Protein AF-A0A2M8NHJ0-F1 (afdb_monomer)

Secondary structure (DSSP, 8-state):
-HHHHHHHHHHHHHHHHHHTSPPPPPPPPPTTT--SS---STTS--TTTSPPP-PPPPPHHHHHHHHHHHH-GGGSTTSS--HHHHSBGGGTSB-S-SSPBPTTSPBPSSPPPP-TTGGG-SSBSTT--BSSHHHHHHHHHH-TTTT---HHHHHHHHHTSGGG--

Sequence (166 aa):
MKRLRLIFGALIGALILLAYLPVPEDALIPPSEQGGGARQTAWSMNGLQAPFPDVPPVDPAQAALGRLLFYDPILSVNRDRSCATCHHPDLGFADGLPLAQSAHGSELRRSTQSLWNVAFVPRLFWDGRADSLQDQMLVPLTASDEMGADVDALLAQLRAIPEYQG

Nearest PDB structures (foldseek):
  4aam-assembly1_A  TM=9.469E-01  e=2.150E-07  Geobacter sulfurreducens PCA
  2c1v-assembly1_B  TM=9.596E-01  e=6.046E-07  Paracoccus pantotrophus
  2vhd-assembly1_B  TM=8.552E-01  e=8.910E-07  Pseudomonas aeruginosa
  6qkn-assembly1_A  TM=9.233E-01  e=5.805E-06  Neisseria gonorrhoeae
  1iqc-assembly2_B  TM=9.291E-01  e=1.982E-05  Nitrosomo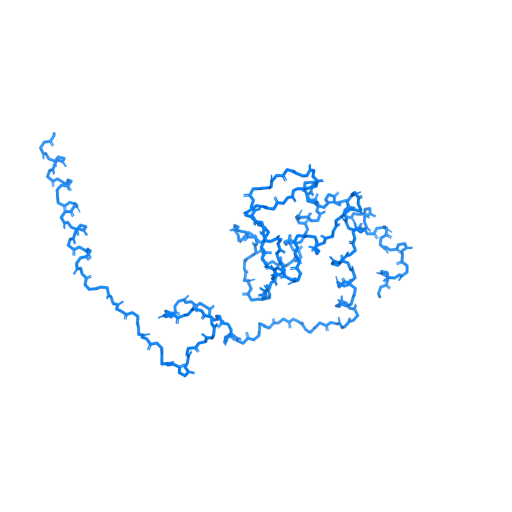nas europaea

Solvent-accessible surface area (backbone atoms only — not comparable to full-atom values): 10039 Å² total; per-residue (Å²): 111,71,68,60,53,52,51,53,50,50,51,51,51,50,52,54,53,58,72,69,50,84,72,83,76,64,74,75,67,56,77,93,73,52,49,100,45,99,69,66,51,96,83,64,83,50,54,89,70,47,75,81,64,97,64,79,89,79,54,67,67,59,52,51,52,51,54,52,55,36,63,36,23,80,62,16,68,83,54,79,43,29,58,37,67,46,33,22,71,95,49,51,18,9,60,83,50,89,41,28,69,29,62,82,76,45,77,46,98,47,48,53,68,55,55,66,70,46,84,76,54,78,49,37,70,99,83,45,82,27,80,42,70,68,64,48,49,53,51,53,39,43,32,68,55,52,26,32,31,56,66,68,62,47,52,56,54,43,68,72,36,78,92,64,62,124

pL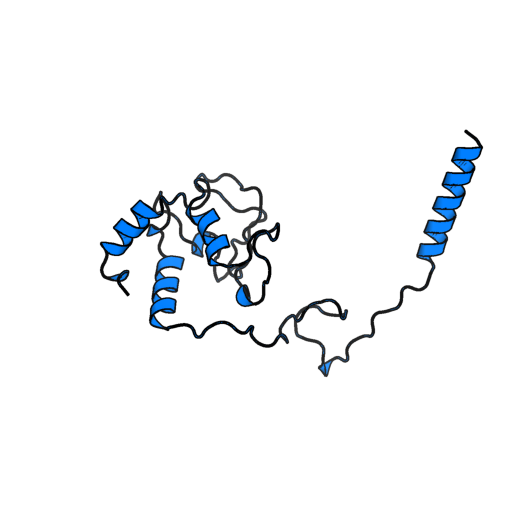DDT: mean 86.62, std 14.1, range [44.84, 98.0]

Radius of gyration: 24.02 Å; Cα contacts (8 Å, |Δi|>4): 170; chains: 1; bounding box: 43×39×80 Å

Foldseek 3Di:
DVVVVVVVVVVVVVVVVVVPPDDPQADADPPVPDDPDDDRHPPPPDPPNDDQPPDPDDDPVNVVLVVVQQAFLLLAPVRPDGQCCQLPVVCQGGNPDQFDAWPVRDGDPGGGDHPHPVSPPQFDDPVSPDRDPVVVVVPLSCDNRHRNDDPVVSVVVLVVDPSSPD

Structure (mmCIF, N/CA/C/O backbone):
data_AF-A0A2M8NHJ0-F1
#
_entry.id   AF-A0A2M8NHJ0-F1
#
loop_
_atom_site.group_PDB
_atom_site.id
_atom_site.type_symbol
_atom_site.label_atom_id
_atom_site.label_alt_id
_atom_site.label_comp_id
_atom_site.label_asym_id
_atom_site.label_entity_id
_atom_site.label_seq_id
_atom_site.pdbx_PDB_ins_code
_atom_site.Cartn_x
_atom_site.Cartn_y
_atom_site.Cartn_z
_atom_site.occupancy
_atom_site.B_iso_or_equiv
_atom_site.auth_seq_id
_atom_site.auth_comp_id
_atom_site.auth_asym_id
_atom_site.auth_atom_id
_atom_site.pdbx_PDB_model_num
ATOM 1 N N . MET A 1 1 ? -4.070 21.822 -53.479 1.00 62.66 1 MET A N 1
ATOM 2 C CA . MET A 1 1 ? -4.376 20.367 -53.469 1.00 62.66 1 MET A CA 1
ATOM 3 C C . MET A 1 1 ? -3.249 19.475 -54.014 1.00 62.66 1 MET A C 1
ATOM 5 O O . MET A 1 1 ? -2.877 18.542 -53.320 1.00 62.66 1 MET A O 1
ATOM 9 N N . LYS A 1 2 ? -2.653 19.734 -55.196 1.00 69.38 2 LYS A N 1
ATOM 10 C CA . LYS A 1 2 ? -1.556 18.893 -55.752 1.00 69.38 2 LYS A CA 1
ATOM 11 C C . LYS A 1 2 ? -0.275 18.866 -54.896 1.00 69.38 2 LYS A C 1
ATOM 13 O O . LYS A 1 2 ? 0.282 17.799 -54.678 1.00 69.38 2 LYS A O 1
ATOM 18 N N . ARG A 1 3 ? 0.146 20.016 -54.351 1.00 70.38 3 ARG A N 1
ATOM 19 C CA . ARG A 1 3 ? 1.322 20.115 -53.460 1.00 70.38 3 ARG A CA 1
ATOM 20 C C . ARG A 1 3 ? 1.146 19.334 -52.150 1.00 70.38 3 ARG A C 1
ATOM 22 O O . ARG A 1 3 ? 2.074 18.672 -51.716 1.00 70.38 3 ARG A O 1
ATOM 29 N N . LEU A 1 4 ? -0.062 19.338 -51.583 1.00 74.25 4 LEU A N 1
ATOM 30 C CA . LEU A 1 4 ? -0.377 18.593 -50.360 1.00 74.25 4 LEU A CA 1
ATOM 31 C C . LEU A 1 4 ? -0.324 17.073 -50.586 1.00 74.25 4 LEU A C 1
ATOM 33 O O . LEU A 1 4 ? 0.218 16.355 -49.758 1.00 74.25 4 LEU A O 1
ATOM 37 N N . ARG A 1 5 ? -0.806 16.594 -51.744 1.00 75.56 5 ARG A N 1
ATOM 38 C CA . ARG A 1 5 ? -0.718 15.177 -52.141 1.00 75.56 5 ARG A CA 1
ATOM 39 C C . ARG A 1 5 ? 0.724 14.704 -52.347 1.00 75.56 5 ARG A C 1
ATOM 41 O O . ARG A 1 5 ? 1.047 13.589 -51.959 1.00 75.56 5 ARG A O 1
ATOM 48 N N . LEU A 1 6 ? 1.582 15.551 -52.919 1.00 80.62 6 LEU A N 1
ATOM 49 C CA . LEU A 1 6 ? 3.007 15.247 -53.095 1.00 80.62 6 LEU A CA 1
ATOM 50 C C . LEU A 1 6 ? 3.745 15.157 -51.754 1.00 80.62 6 LEU A C 1
ATOM 52 O O . LEU A 1 6 ? 4.511 14.223 -51.551 1.00 80.62 6 LEU A O 1
ATOM 56 N N . ILE A 1 7 ? 3.470 16.076 -50.824 1.00 84.50 7 ILE A N 1
ATOM 57 C CA .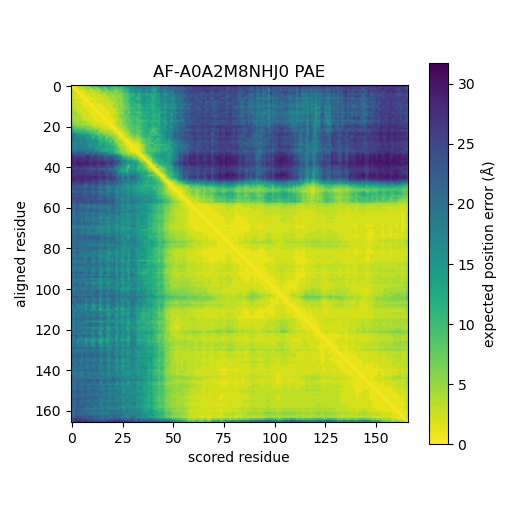 ILE A 1 7 ? 4.067 16.052 -49.480 1.00 84.50 7 ILE A CA 1
ATOM 58 C C . ILE A 1 7 ? 3.618 14.803 -48.711 1.00 84.50 7 ILE A C 1
ATOM 60 O O . ILE A 1 7 ? 4.450 14.106 -48.143 1.00 84.50 7 ILE A O 1
ATOM 64 N N . PHE A 1 8 ? 2.323 14.471 -48.747 1.00 82.81 8 PHE A N 1
ATOM 65 C CA . PHE A 1 8 ? 1.805 13.270 -48.085 1.00 82.81 8 PHE A CA 1
ATOM 66 C C . PHE A 1 8 ? 2.393 11.980 -48.675 1.00 82.81 8 PHE A C 1
ATOM 68 O O . PHE A 1 8 ? 2.773 11.083 -47.931 1.00 82.81 8 PHE A O 1
ATOM 75 N N . GLY A 1 9 ? 2.526 11.905 -50.004 1.00 86.50 9 GLY A N 1
ATOM 76 C CA . GLY A 1 9 ? 3.159 10.769 -50.675 1.00 86.50 9 GLY A CA 1
ATOM 77 C C . GLY A 1 9 ? 4.638 10.611 -50.312 1.00 86.50 9 GLY A C 1
ATOM 78 O O . GLY A 1 9 ? 5.085 9.497 -50.059 1.00 86.50 9 GLY A O 1
ATOM 79 N N . ALA A 1 10 ? 5.382 11.717 -50.219 1.00 88.06 10 ALA A N 1
ATOM 80 C CA . ALA A 1 10 ? 6.781 11.699 -49.795 1.00 88.06 10 ALA A CA 1
ATOM 81 C C . ALA A 1 10 ? 6.942 11.285 -48.322 1.00 88.06 10 ALA A C 1
ATOM 83 O O . ALA A 1 10 ? 7.833 10.501 -48.010 1.00 88.06 10 ALA A O 1
ATOM 84 N N . LEU A 1 11 ? 6.061 11.752 -47.429 1.00 91.69 11 LEU A N 1
ATOM 85 C CA . LEU A 1 11 ? 6.071 11.369 -46.012 1.00 91.69 11 LEU A CA 1
ATOM 86 C C . LEU A 1 11 ? 5.743 9.887 -45.814 1.00 91.69 11 LEU A C 1
ATOM 88 O O . LEU A 1 11 ? 6.442 9.211 -45.066 1.00 91.69 11 LEU A O 1
ATOM 92 N N . ILE A 1 12 ? 4.729 9.367 -46.514 1.00 91.06 12 ILE A N 1
ATOM 93 C CA . ILE A 1 12 ? 4.392 7.936 -46.480 1.00 91.06 12 ILE A CA 1
ATOM 94 C C . ILE A 1 12 ? 5.548 7.108 -47.049 1.00 91.06 12 ILE A C 1
ATOM 96 O O . ILE A 1 12 ? 5.939 6.116 -46.442 1.00 91.06 12 ILE A O 1
ATOM 100 N N . GLY A 1 13 ? 6.137 7.533 -48.171 1.00 92.44 13 GLY A N 1
ATOM 101 C CA . GLY A 1 13 ? 7.300 6.868 -48.758 1.00 92.44 13 GLY A CA 1
ATOM 102 C C . GLY A 1 13 ? 8.501 6.828 -47.809 1.00 92.44 13 GLY A C 1
ATOM 103 O O . GLY A 1 13 ? 9.127 5.783 -47.671 1.00 92.44 13 GLY A O 1
ATOM 104 N N . ALA A 1 14 ? 8.783 7.927 -47.104 1.00 91.88 14 ALA A N 1
ATOM 105 C CA . ALA A 1 14 ? 9.851 7.992 -46.109 1.00 91.88 14 ALA A CA 1
ATOM 106 C C . ALA A 1 14 ? 9.571 7.103 -44.885 1.00 91.88 14 ALA A C 1
ATOM 108 O O . ALA A 1 14 ? 10.475 6.416 -44.423 1.00 91.88 14 ALA A O 1
ATOM 109 N N . LEU A 1 15 ? 8.328 7.065 -44.391 1.00 90.31 15 LEU A N 1
ATOM 110 C CA . LEU A 1 15 ? 7.905 6.177 -43.298 1.00 90.31 15 LEU A CA 1
ATOM 111 C C . LEU A 1 15 ? 8.030 4.698 -43.672 1.00 90.31 15 LEU A C 1
ATOM 113 O O . LEU A 1 15 ? 8.522 3.907 -42.873 1.00 90.31 15 LEU A O 1
ATOM 117 N N . ILE A 1 16 ? 7.632 4.333 -44.893 1.00 90.75 16 ILE A N 1
ATOM 118 C CA . ILE A 1 16 ? 7.803 2.971 -45.406 1.00 90.75 16 ILE A CA 1
ATOM 119 C C . ILE A 1 16 ? 9.295 2.642 -45.508 1.00 90.75 16 ILE A C 1
ATOM 121 O O . ILE A 1 16 ? 9.709 1.594 -45.032 1.00 90.75 16 ILE A O 1
ATOM 125 N N . LEU A 1 17 ? 10.118 3.540 -46.058 1.00 89.38 17 LEU A N 1
ATOM 126 C CA . LEU A 1 17 ? 11.564 3.325 -46.167 1.00 89.38 17 LEU A CA 1
ATOM 127 C C . LEU A 1 17 ? 12.232 3.163 -44.789 1.00 89.38 17 LEU A C 1
ATOM 129 O O . LEU A 1 17 ? 13.070 2.284 -44.622 1.00 89.38 17 LEU A O 1
ATOM 133 N N . LEU A 1 18 ? 11.824 3.967 -43.799 1.00 87.19 18 LEU A N 1
ATOM 134 C CA . LEU A 1 18 ? 12.268 3.861 -42.405 1.00 87.19 18 LEU A CA 1
ATOM 135 C C . LEU A 1 18 ? 11.874 2.518 -41.774 1.00 87.19 18 LEU A C 1
ATOM 137 O O . LEU A 1 18 ? 12.666 1.958 -41.025 1.00 87.19 18 LEU A O 1
ATOM 141 N N . ALA A 1 19 ? 10.698 1.977 -42.102 1.00 85.88 19 ALA A N 1
ATOM 142 C CA . ALA A 1 19 ? 10.250 0.670 -41.614 1.00 85.88 19 ALA A CA 1
ATOM 143 C C . ALA A 1 19 ? 11.040 -0.516 -42.204 1.00 85.88 19 ALA A C 1
ATOM 145 O O . ALA A 1 19 ? 11.016 -1.601 -41.631 1.00 85.88 19 ALA A O 1
ATOM 146 N N . TYR A 1 20 ? 11.738 -0.315 -43.329 1.00 89.06 20 TYR A N 1
ATOM 147 C CA . TYR A 1 20 ? 12.649 -1.300 -43.925 1.00 89.06 20 TYR A CA 1
ATOM 148 C C . TYR A 1 20 ? 14.116 -1.093 -43.527 1.00 89.06 20 TYR A C 1
ATOM 150 O O . TYR A 1 20 ? 14.971 -1.874 -43.952 1.00 89.06 20 TYR A O 1
ATOM 158 N N . LEU A 1 21 ? 14.440 -0.062 -42.734 1.00 87.94 21 LEU A N 1
ATOM 159 C CA . LEU A 1 21 ? 15.774 0.025 -42.151 1.00 87.94 21 LEU A CA 1
ATOM 160 C C . LEU A 1 21 ? 15.956 -1.128 -41.157 1.00 87.94 21 LEU A C 1
ATOM 162 O O . LEU A 1 21 ? 15.045 -1.397 -40.371 1.00 87.94 21 LEU A O 1
ATOM 166 N N . PRO A 1 22 ? 17.117 -1.803 -41.163 1.00 82.94 22 PRO A N 1
ATOM 167 C CA . PRO A 1 22 ? 17.410 -2.812 -40.162 1.00 82.94 22 PRO A CA 1
ATOM 168 C C . PRO A 1 22 ? 17.378 -2.150 -38.784 1.00 82.94 22 PRO A C 1
ATOM 170 O O . PRO A 1 22 ? 18.151 -1.230 -38.504 1.00 82.94 22 PRO A O 1
ATOM 173 N N . VAL A 1 23 ? 16.458 -2.599 -37.934 1.00 78.06 23 VAL A N 1
ATOM 174 C CA . VAL A 1 23 ? 16.486 -2.254 -36.515 1.00 78.06 23 VAL A CA 1
ATOM 175 C C . VAL A 1 23 ? 17.702 -2.972 -35.932 1.00 78.06 23 VAL A C 1
ATOM 177 O O . VAL A 1 23 ? 17.854 -4.166 -36.195 1.00 78.06 23 VAL A O 1
ATOM 180 N N . PRO A 1 24 ? 18.596 -2.283 -35.202 1.00 78.50 24 PRO A N 1
ATOM 181 C CA . PRO A 1 24 ? 19.665 -2.970 -34.496 1.00 78.50 24 PRO A CA 1
ATOM 182 C C . PRO A 1 24 ? 19.029 -4.007 -33.570 1.00 78.50 24 PRO A C 1
ATOM 184 O O . PRO A 1 24 ? 18.240 -3.656 -32.696 1.00 78.50 24 PRO A O 1
ATOM 187 N N . GLU A 1 25 ? 19.317 -5.283 -33.815 1.00 70.62 25 GLU A N 1
ATOM 188 C CA . GLU A 1 25 ? 18.903 -6.343 -32.906 1.00 70.62 25 GLU A CA 1
ATOM 189 C C . GLU A 1 25 ? 19.654 -6.145 -31.591 1.00 70.62 25 GLU A C 1
ATOM 191 O O . GLU A 1 25 ? 20.884 -6.022 -31.576 1.00 70.62 25 GLU A O 1
ATOM 196 N N . ASP A 1 26 ? 18.913 -6.085 -30.487 1.00 65.88 26 ASP A N 1
ATOM 197 C CA . ASP A 1 26 ? 19.526 -6.103 -29.168 1.00 65.88 26 ASP A CA 1
ATOM 198 C C . ASP A 1 26 ? 20.317 -7.407 -29.016 1.00 65.88 26 ASP A C 1
ATOM 200 O O . ASP A 1 26 ? 19.846 -8.493 -29.367 1.00 65.88 26 ASP A O 1
ATOM 204 N N . ALA A 1 27 ? 21.544 -7.303 -28.502 1.00 70.19 27 ALA A N 1
ATOM 205 C CA . ALA A 1 27 ? 22.381 -8.471 -28.282 1.00 70.19 27 ALA A CA 1
ATOM 206 C C . ALA A 1 27 ? 21.674 -9.438 -27.322 1.00 70.19 27 ALA A C 1
ATOM 208 O O . ALA A 1 27 ? 21.379 -9.088 -26.176 1.00 70.19 27 ALA A O 1
ATOM 209 N N . LEU A 1 28 ? 21.421 -10.664 -27.786 1.00 64.38 28 LEU A N 1
ATOM 210 C CA . LEU A 1 28 ? 20.871 -11.714 -26.939 1.00 64.38 28 LEU A CA 1
ATOM 211 C C . LEU A 1 28 ? 21.854 -12.006 -25.802 1.00 64.38 28 LEU A C 1
ATOM 213 O O . LEU A 1 28 ? 22.989 -12.426 -26.031 1.00 64.38 28 LEU A O 1
ATOM 217 N N . ILE A 1 29 ? 21.398 -11.798 -24.571 1.00 64.31 29 ILE A N 1
ATOM 218 C CA . ILE A 1 29 ? 22.153 -12.134 -23.364 1.00 64.31 29 ILE A CA 1
ATOM 219 C C . ILE A 1 29 ? 22.281 -13.670 -23.288 1.00 64.31 29 ILE A C 1
ATOM 221 O O . ILE A 1 29 ? 21.279 -14.368 -23.498 1.00 64.31 29 ILE A O 1
ATOM 225 N N . PRO A 1 30 ? 23.472 -14.238 -23.018 1.00 69.62 30 PRO A N 1
ATOM 226 C CA . PRO A 1 30 ? 23.660 -15.686 -22.960 1.00 69.62 30 PRO A CA 1
ATOM 227 C C . PRO A 1 30 ? 22.759 -16.336 -21.891 1.00 69.62 30 PRO A C 1
ATOM 229 O O . PRO A 1 30 ? 22.512 -15.723 -20.855 1.00 69.62 30 PRO A O 1
ATOM 232 N N . PRO A 1 31 ? 22.282 -17.584 -22.083 1.00 64.75 31 PRO A N 1
ATOM 233 C CA . PRO A 1 31 ? 21.336 -18.235 -21.164 1.00 64.75 31 PRO A CA 1
ATOM 234 C C . PRO A 1 31 ? 21.767 -18.291 -19.696 1.00 64.75 31 PRO A C 1
ATOM 236 O O . PRO A 1 31 ? 20.922 -18.243 -18.811 1.00 64.75 31 PRO A O 1
ATOM 239 N N . SER A 1 32 ? 23.072 -18.350 -19.425 1.00 63.91 32 SER A N 1
ATOM 240 C CA . SER A 1 32 ? 23.631 -18.294 -18.068 1.00 63.91 32 SER A CA 1
ATOM 241 C C . SER A 1 32 ? 23.425 -16.948 -17.367 1.00 63.91 32 SER A C 1
ATOM 243 O O . SER A 1 32 ? 23.505 -16.872 -16.146 1.00 63.91 32 SER A O 1
ATOM 245 N N . GLU A 1 33 ? 23.188 -15.891 -18.137 1.00 60.78 33 GLU A N 1
ATOM 246 C CA . GLU A 1 33 ? 22.977 -14.520 -17.674 1.00 60.78 33 GLU A CA 1
ATOM 247 C C . GLU A 1 33 ? 21.497 -14.101 -17.783 1.00 60.78 33 GLU A C 1
ATOM 249 O O . GLU A 1 33 ? 21.107 -13.054 -17.266 1.00 60.78 33 GLU A O 1
ATOM 254 N N . GLN A 1 34 ? 20.638 -14.934 -18.384 1.00 61.97 34 GLN A N 1
ATOM 255 C CA . GLN A 1 34 ? 19.193 -14.707 -18.452 1.00 61.97 34 GLN A CA 1
ATOM 256 C C . G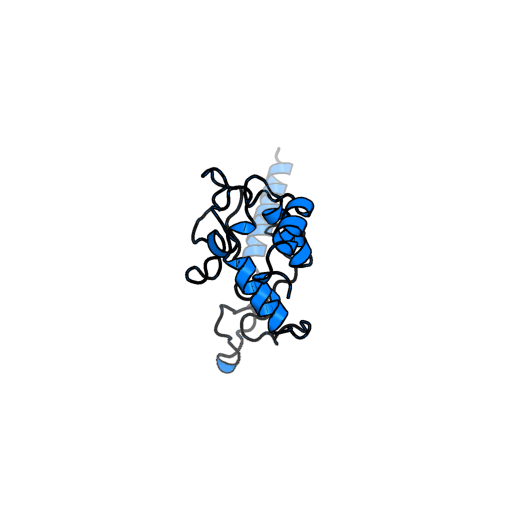LN A 1 34 ? 18.550 -14.951 -17.072 1.00 61.97 34 GLN A C 1
ATOM 258 O O . GLN A 1 34 ? 18.585 -16.055 -16.533 1.00 61.97 34 GLN A O 1
ATOM 263 N N . GLY A 1 35 ? 17.962 -13.911 -16.474 1.00 54.12 35 GLY A N 1
ATOM 264 C CA . GLY A 1 35 ? 17.203 -14.019 -15.222 1.00 54.12 35 GLY A CA 1
ATOM 265 C C . GLY A 1 35 ? 15.798 -14.598 -15.433 1.00 54.12 35 GLY A C 1
ATOM 266 O O . GLY A 1 35 ? 15.211 -14.443 -16.499 1.00 54.12 35 GLY A O 1
ATOM 267 N N . GLY A 1 36 ? 15.218 -15.221 -14.400 1.00 48.97 36 GLY A N 1
ATOM 268 C CA . GLY A 1 36 ? 13.901 -15.892 -14.441 1.00 48.97 36 GLY A CA 1
ATOM 269 C C . GLY A 1 36 ? 12.664 -14.989 -14.600 1.00 48.97 36 GLY A C 1
ATOM 270 O O . GLY A 1 36 ? 11.553 -15.417 -14.309 1.00 48.97 36 GLY A O 1
ATOM 271 N N . GLY A 1 37 ? 12.834 -13.740 -15.029 1.00 53.50 37 GLY A N 1
ATOM 272 C CA . GLY A 1 37 ? 11.758 -12.818 -15.379 1.00 53.50 37 GLY A CA 1
ATOM 273 C C . GLY A 1 37 ? 12.087 -12.209 -16.734 1.00 53.50 37 GLY A C 1
ATOM 274 O O . GLY A 1 37 ? 13.236 -11.847 -16.957 1.00 53.50 37 GLY A O 1
ATOM 275 N N . ALA A 1 38 ? 11.110 -12.158 -17.640 1.00 44.84 38 ALA A N 1
ATOM 276 C CA . ALA A 1 38 ? 11.276 -11.801 -19.050 1.00 44.84 38 ALA A CA 1
ATOM 277 C C . ALA A 1 38 ? 12.297 -10.669 -19.293 1.00 44.84 38 ALA A C 1
ATOM 279 O O . ALA A 1 38 ? 12.025 -9.507 -18.996 1.00 44.84 38 ALA A O 1
ATOM 280 N N . ARG A 1 39 ? 13.463 -11.002 -19.863 1.00 55.38 39 ARG A N 1
ATOM 281 C CA . ARG A 1 39 ? 14.429 -10.023 -20.374 1.00 55.38 39 ARG A CA 1
ATOM 282 C C . ARG A 1 39 ? 15.072 -10.522 -21.658 1.00 55.38 39 ARG A C 1
ATOM 284 O O . ARG A 1 39 ? 15.731 -11.554 -21.663 1.00 55.38 39 ARG A O 1
ATOM 291 N N . GLN A 1 40 ? 14.924 -9.751 -22.727 1.00 50.12 40 GLN A N 1
ATOM 292 C CA . GLN A 1 40 ? 15.772 -9.864 -23.917 1.00 50.12 40 GLN A CA 1
ATOM 293 C C . GLN A 1 40 ? 16.501 -8.549 -24.236 1.00 50.12 40 GLN A C 1
ATOM 295 O O . GLN A 1 40 ? 17.253 -8.516 -25.197 1.00 50.12 40 GLN A O 1
ATOM 300 N N . THR A 1 41 ? 16.331 -7.475 -23.445 1.00 51.94 41 THR A N 1
ATOM 301 C CA . THR A 1 41 ? 16.880 -6.148 -23.788 1.00 51.94 41 THR A CA 1
ATOM 302 C C . THR A 1 41 ? 17.531 -5.431 -22.599 1.00 51.94 41 THR A C 1
ATOM 304 O O . THR A 1 41 ? 17.065 -5.506 -21.454 1.00 51.94 41 THR A O 1
ATOM 307 N N . ALA A 1 42 ? 18.620 -4.707 -22.887 1.00 47.81 42 ALA A N 1
ATOM 308 C CA . ALA A 1 42 ? 19.498 -4.031 -21.924 1.00 47.81 42 ALA A CA 1
ATOM 309 C C . ALA A 1 42 ? 18.831 -2.880 -21.138 1.00 47.81 42 ALA A C 1
ATOM 311 O O . ALA A 1 42 ? 19.380 -2.417 -20.141 1.00 47.81 42 ALA A O 1
ATOM 312 N N . TRP A 1 43 ? 17.651 -2.415 -21.561 1.00 47.31 43 TRP A N 1
ATOM 313 C CA . TRP A 1 43 ? 16.899 -1.338 -20.897 1.00 47.31 43 TRP A CA 1
ATOM 314 C C . TRP A 1 43 ? 15.874 -1.843 -19.875 1.00 47.31 43 TRP A C 1
ATOM 316 O O . TRP A 1 43 ? 15.245 -1.046 -19.180 1.00 47.31 43 TRP A O 1
ATOM 326 N N . SER A 1 44 ? 15.705 -3.162 -19.747 1.00 52.97 44 SER A N 1
ATOM 327 C CA . SER A 1 44 ? 14.878 -3.740 -18.688 1.00 52.97 44 SER A CA 1
ATOM 328 C C . SER A 1 44 ? 15.670 -3.756 -17.377 1.00 52.97 44 SER A C 1
ATOM 330 O O . SER A 1 44 ? 16.487 -4.643 -17.114 1.00 52.97 44 SER A O 1
ATOM 332 N N . MET A 1 45 ? 15.466 -2.718 -16.561 1.00 49.66 45 MET A N 1
ATOM 333 C CA . MET A 1 45 ? 16.098 -2.585 -15.251 1.00 49.66 45 MET A CA 1
ATOM 334 C C . MET A 1 45 ? 15.776 -3.802 -14.370 1.00 49.66 45 MET A C 1
ATOM 336 O O . MET A 1 45 ? 14.693 -3.958 -13.823 1.00 49.66 45 MET A O 1
ATOM 340 N N . ASN A 1 46 ? 16.759 -4.685 -14.272 1.00 50.22 46 ASN A N 1
ATOM 341 C CA . ASN A 1 46 ? 17.108 -5.510 -13.123 1.00 50.22 46 ASN A CA 1
ATOM 342 C C . ASN A 1 46 ? 16.045 -6.457 -12.501 1.00 50.22 46 ASN A C 1
ATOM 344 O O . ASN A 1 46 ? 16.152 -6.796 -11.330 1.00 50.22 46 ASN A O 1
ATOM 348 N N . GLY A 1 47 ? 15.088 -7.012 -13.256 1.00 60.59 47 GLY A N 1
ATOM 349 C CA . GLY A 1 47 ? 14.236 -8.124 -12.773 1.00 60.59 47 GLY A CA 1
ATOM 350 C C . GLY A 1 47 ? 15.006 -9.326 -12.170 1.00 60.59 47 GLY A C 1
ATOM 351 O O . GLY A 1 47 ? 15.914 -9.846 -12.805 1.00 60.59 47 GLY A O 1
ATOM 352 N N . LEU A 1 48 ? 14.651 -9.779 -10.959 1.00 56.62 48 LEU A N 1
ATOM 353 C CA . LEU A 1 48 ? 15.212 -10.900 -10.153 1.00 56.62 48 LEU A CA 1
ATOM 354 C C . LEU A 1 48 ? 16.735 -10.942 -9.875 1.00 56.62 48 LEU A C 1
ATOM 356 O O . LEU A 1 48 ? 17.139 -11.561 -8.898 1.00 56.62 48 LEU A O 1
ATOM 360 N N . GLN A 1 49 ? 17.577 -10.308 -10.691 1.00 65.31 49 GLN A N 1
ATOM 361 C CA . GLN A 1 49 ? 19.036 -10.225 -10.522 1.00 65.31 49 GLN A CA 1
ATOM 362 C C . GLN A 1 49 ? 19.483 -8.859 -9.973 1.00 65.31 49 GLN A C 1
ATOM 364 O O . GLN A 1 49 ? 20.681 -8.625 -9.831 1.00 65.31 49 GLN A O 1
ATOM 369 N N . ALA A 1 50 ? 18.551 -7.936 -9.697 1.00 67.56 50 ALA A N 1
ATOM 370 C CA . ALA A 1 50 ? 18.881 -6.713 -8.972 1.00 67.56 50 ALA A CA 1
ATOM 371 C C . ALA A 1 50 ? 19.485 -7.069 -7.606 1.00 67.56 50 ALA A C 1
ATOM 373 O O . ALA A 1 50 ? 18.921 -7.922 -6.911 1.00 67.56 50 ALA A O 1
ATOM 374 N N . PRO A 1 51 ? 20.572 -6.399 -7.177 1.00 76.50 51 PRO A N 1
ATOM 375 C CA . PRO A 1 51 ? 20.927 -6.425 -5.768 1.00 76.50 51 PRO A CA 1
ATOM 376 C C . PRO A 1 51 ? 19.738 -5.893 -4.967 1.00 76.50 51 PRO A C 1
ATOM 378 O O . PRO A 1 51 ? 19.034 -4.989 -5.427 1.00 76.50 51 PRO A O 1
ATOM 381 N N . PHE A 1 52 ? 19.507 -6.463 -3.785 1.00 78.56 52 PHE A N 1
ATOM 382 C CA . PHE A 1 52 ? 18.501 -5.931 -2.873 1.00 78.56 52 PHE A CA 1
ATOM 383 C C . PHE A 1 52 ? 18.768 -4.429 -2.665 1.00 78.56 52 PHE A C 1
ATOM 385 O O . PHE A 1 52 ? 19.935 -4.056 -2.498 1.00 78.56 52 PHE A O 1
ATOM 392 N N . PRO A 1 53 ? 17.741 -3.565 -2.757 1.00 80.25 53 PRO A N 1
ATOM 393 C CA . PRO A 1 53 ? 17.946 -2.136 -2.655 1.00 80.25 53 PRO A CA 1
ATOM 394 C C . PRO A 1 53 ? 18.466 -1.821 -1.256 1.00 80.25 53 PRO A C 1
ATOM 396 O O . PRO A 1 53 ? 18.146 -2.520 -0.292 1.00 80.25 53 PRO A O 1
ATOM 399 N N . ASP A 1 54 ? 19.285 -0.778 -1.158 1.00 84.38 54 ASP A N 1
ATOM 400 C CA . ASP A 1 54 ? 19.816 -0.311 0.118 1.00 84.38 54 ASP A CA 1
ATOM 401 C C . ASP A 1 54 ? 18.681 0.329 0.928 1.00 84.38 54 ASP A C 1
ATOM 403 O O . ASP A 1 54 ? 18.402 1.524 0.827 1.00 84.38 54 ASP A O 1
ATOM 407 N N . VAL A 1 55 ? 17.945 -0.513 1.653 1.00 80.94 55 VAL A N 1
ATOM 408 C CA . VAL A 1 55 ? 16.887 -0.104 2.574 1.00 80.94 55 VAL A CA 1
ATOM 409 C C . VAL A 1 55 ? 17.414 -0.167 4.006 1.00 80.94 55 VAL A C 1
ATOM 411 O O . VAL A 1 55 ? 18.180 -1.077 4.339 1.00 80.94 55 VAL A O 1
ATOM 414 N N . PRO A 1 56 ? 16.998 0.765 4.882 1.00 82.38 56 PRO A N 1
ATOM 415 C CA . PRO A 1 56 ? 17.389 0.733 6.283 1.00 82.38 56 PRO A CA 1
ATOM 416 C C . PRO A 1 56 ? 17.072 -0.623 6.937 1.00 82.38 56 PRO A C 1
ATOM 418 O O . PRO A 1 56 ? 16.048 -1.231 6.604 1.00 82.38 56 PRO A O 1
ATOM 421 N N . PRO A 1 57 ? 17.900 -1.093 7.891 1.00 86.75 57 PRO A N 1
ATOM 422 C CA . PRO A 1 57 ? 17.588 -2.278 8.678 1.00 86.75 57 PRO A CA 1
ATOM 423 C C . PRO A 1 57 ? 16.195 -2.168 9.299 1.00 86.75 57 PRO A C 1
ATOM 425 O O . PRO A 1 57 ? 15.855 -1.157 9.912 1.00 86.75 57 PRO A O 1
ATOM 428 N N . VAL A 1 58 ? 15.392 -3.217 9.136 1.00 86.25 58 VAL A N 1
ATOM 429 C CA . VAL A 1 58 ? 14.034 -3.262 9.677 1.00 86.25 58 VAL A CA 1
ATOM 430 C C . VAL A 1 58 ? 14.087 -3.771 11.115 1.00 86.25 58 VAL A C 1
ATOM 432 O O . VAL A 1 58 ? 14.571 -4.875 11.361 1.00 86.25 58 VAL A O 1
ATOM 435 N N . ASP A 1 59 ? 13.562 -2.988 12.058 1.00 93.56 59 ASP A N 1
ATOM 436 C CA . ASP A 1 59 ? 13.328 -3.443 13.430 1.00 93.56 59 ASP A CA 1
ATOM 437 C C . ASP A 1 59 ? 12.248 -4.549 13.431 1.00 93.56 59 ASP A C 1
ATOM 439 O O . ASP A 1 59 ? 11.135 -4.313 12.944 1.00 93.56 59 ASP A O 1
ATOM 443 N N . PRO A 1 60 ? 12.528 -5.754 13.969 1.00 94.44 60 PRO A N 1
ATOM 444 C CA . PRO A 1 60 ? 11.539 -6.824 14.074 1.00 94.44 60 PRO A CA 1
ATOM 445 C C . PRO A 1 60 ? 10.241 -6.416 14.783 1.00 94.44 60 PRO A C 1
ATOM 447 O O . PRO A 1 60 ? 9.171 -6.877 14.382 1.00 94.44 60 PRO A O 1
ATOM 450 N N . ALA A 1 61 ? 10.309 -5.552 15.802 1.00 93.25 61 ALA A N 1
ATOM 451 C CA . ALA A 1 61 ? 9.125 -5.061 16.506 1.00 93.25 61 ALA A CA 1
ATOM 452 C C . ALA A 1 61 ? 8.276 -4.165 15.592 1.00 93.25 61 ALA A C 1
ATOM 454 O O . ALA A 1 61 ? 7.063 -4.351 15.479 1.00 93.25 61 ALA A O 1
ATOM 455 N N . GLN A 1 62 ? 8.923 -3.267 14.844 1.00 91.88 62 GLN A N 1
ATOM 456 C CA . GLN A 1 62 ? 8.258 -2.424 13.850 1.00 91.88 62 GLN A CA 1
ATOM 457 C C . GLN A 1 62 ? 7.648 -3.255 12.711 1.00 91.88 62 GLN A C 1
ATOM 459 O O . GLN A 1 62 ? 6.529 -2.979 12.277 1.00 91.88 62 GLN A O 1
ATOM 464 N N . ALA A 1 63 ? 8.339 -4.299 12.243 1.00 93.25 63 ALA A N 1
ATOM 465 C CA . ALA A 1 63 ? 7.803 -5.217 11.237 1.00 93.25 63 ALA A CA 1
ATOM 466 C C . ALA A 1 63 ? 6.572 -5.978 11.748 1.00 93.25 63 ALA A C 1
ATOM 468 O O . ALA A 1 63 ? 5.600 -6.147 11.010 1.00 93.25 63 ALA A O 1
ATOM 469 N N . ALA A 1 64 ? 6.594 -6.425 13.007 1.00 95.00 64 ALA A N 1
ATOM 470 C CA . ALA A 1 64 ? 5.465 -7.104 13.632 1.00 95.00 64 ALA A CA 1
ATOM 471 C C . ALA A 1 64 ? 4.250 -6.173 13.779 1.00 95.00 64 ALA A C 1
ATOM 473 O O . ALA A 1 64 ? 3.142 -6.567 13.416 1.00 95.00 64 ALA A O 1
ATOM 474 N N . LEU A 1 65 ? 4.465 -4.929 14.220 1.00 95.44 65 LEU A N 1
ATOM 475 C CA . LEU A 1 65 ? 3.424 -3.902 14.293 1.00 95.44 65 LEU A CA 1
ATOM 476 C C . LEU A 1 65 ? 2.844 -3.586 12.907 1.00 95.44 65 LEU A C 1
ATOM 478 O O . LEU A 1 65 ? 1.628 -3.570 12.728 1.00 95.44 65 LEU A O 1
ATOM 482 N N . GLY A 1 66 ? 3.706 -3.398 11.905 1.00 94.69 66 GLY A N 1
ATOM 483 C CA . GLY A 1 66 ? 3.287 -3.180 10.521 1.00 94.69 66 GLY A CA 1
ATOM 484 C C . GLY A 1 66 ? 2.466 -4.348 9.974 1.00 94.69 66 GLY A C 1
ATOM 485 O O . GLY A 1 66 ? 1.442 -4.131 9.332 1.00 94.69 66 GLY A O 1
ATOM 486 N N . ARG A 1 67 ? 2.858 -5.591 10.284 1.00 96.00 67 ARG A N 1
ATOM 487 C CA . ARG A 1 67 ? 2.082 -6.785 9.928 1.00 96.00 67 ARG A CA 1
ATOM 488 C C . ARG A 1 67 ? 0.717 -6.794 10.610 1.00 96.00 67 ARG A C 1
ATOM 490 O O . ARG A 1 67 ? -0.257 -7.105 9.940 1.00 96.00 67 ARG A O 1
ATOM 497 N N . LEU A 1 68 ? 0.632 -6.472 11.900 1.00 96.88 68 LEU A N 1
ATOM 498 C CA . LEU A 1 68 ? -0.649 -6.395 12.608 1.00 96.88 68 LEU A CA 1
ATOM 499 C C . LEU A 1 68 ? -1.587 -5.391 11.918 1.00 96.88 68 LEU A C 1
ATOM 501 O O . LEU A 1 68 ? -2.679 -5.763 11.495 1.00 96.88 68 LEU A O 1
ATOM 505 N N . LEU A 1 69 ? -1.108 -4.164 11.698 1.00 97.06 69 LEU A N 1
ATOM 506 C CA . LEU A 1 69 ? -1.864 -3.091 11.042 1.00 97.06 69 LEU A CA 1
ATOM 507 C C . LEU A 1 69 ? -2.276 -3.440 9.602 1.00 97.06 69 LEU A C 1
ATOM 509 O O . LEU A 1 69 ? -3.363 -3.075 9.171 1.00 97.06 69 LEU A O 1
ATOM 513 N N . PHE A 1 70 ? -1.440 -4.165 8.851 1.00 97.69 70 PHE A N 1
ATOM 514 C CA . PHE A 1 70 ? -1.728 -4.536 7.461 1.00 97.69 70 PHE A CA 1
ATOM 515 C C . PHE A 1 70 ? -2.977 -5.420 7.318 1.00 97.69 70 PHE A C 1
ATOM 517 O O . PHE A 1 70 ? -3.686 -5.334 6.314 1.00 97.69 70 PHE A O 1
ATOM 524 N N . TYR A 1 71 ? -3.240 -6.272 8.312 1.00 98.00 71 TYR A N 1
ATOM 525 C CA . TYR A 1 71 ? -4.373 -7.197 8.304 1.00 98.00 71 TYR A CA 1
ATOM 526 C C . TYR A 1 71 ? -5.561 -6.716 9.149 1.00 98.00 71 TYR A C 1
ATOM 528 O O . TYR A 1 71 ? -6.664 -7.223 8.946 1.00 98.00 71 TYR A O 1
ATOM 536 N N . ASP A 1 72 ? -5.378 -5.749 10.052 1.00 97.88 72 ASP A N 1
ATOM 537 C CA . ASP A 1 72 ? -6.440 -5.275 10.944 1.00 97.88 72 ASP A CA 1
ATOM 538 C C . ASP A 1 72 ? -7.357 -4.240 10.255 1.00 97.88 72 ASP A C 1
ATOM 540 O O . ASP A 1 72 ? -6.880 -3.210 9.763 1.00 97.88 72 ASP A O 1
ATOM 544 N N . PRO A 1 73 ? -8.686 -4.460 10.219 1.00 97.31 73 PRO A N 1
ATOM 545 C CA . PRO A 1 73 ? -9.620 -3.500 9.648 1.00 97.31 73 PRO A CA 1
ATOM 546 C C . PRO A 1 73 ? -9.801 -2.213 10.463 1.00 97.31 73 PRO A C 1
ATOM 548 O O . PRO A 1 73 ? -10.504 -1.310 10.006 1.00 97.31 73 PRO A O 1
ATOM 551 N N . ILE A 1 74 ? -9.170 -2.091 11.637 1.00 97.00 74 ILE A N 1
ATOM 552 C CA . ILE A 1 74 ? -9.194 -0.905 12.507 1.00 97.00 74 ILE A CA 1
ATOM 553 C C . ILE A 1 74 ? -8.821 0.394 11.786 1.00 97.00 74 ILE A C 1
ATOM 555 O O . ILE A 1 74 ? -9.274 1.462 12.191 1.00 97.00 74 ILE A O 1
ATOM 559 N N . LEU A 1 75 ? -8.016 0.296 10.724 1.00 96.75 75 LEU A N 1
ATOM 560 C CA . LEU A 1 75 ? -7.579 1.425 9.908 1.00 96.75 75 LEU A CA 1
ATOM 561 C C . LEU A 1 75 ? -8.691 1.998 9.020 1.00 96.75 75 LEU A C 1
ATOM 563 O O . LEU A 1 75 ? -8.555 3.118 8.540 1.00 96.75 75 LEU A O 1
ATOM 567 N N . SER A 1 76 ? -9.759 1.242 8.757 1.00 96.56 76 SER A N 1
ATOM 568 C CA . SER A 1 76 ? -10.863 1.686 7.903 1.00 96.56 76 SER A CA 1
ATOM 569 C C . SER A 1 76 ? -12.001 2.290 8.721 1.00 96.56 76 SER A C 1
ATOM 571 O O . SER A 1 76 ? -12.343 1.803 9.800 1.00 96.56 76 SER A O 1
ATOM 573 N N . VAL A 1 77 ? -12.651 3.316 8.173 1.00 93.56 77 VAL A N 1
ATOM 574 C CA . VAL A 1 77 ? -13.762 4.021 8.830 1.00 93.56 77 VAL A CA 1
ATOM 575 C C . VAL A 1 77 ? -14.940 3.095 9.158 1.00 93.56 77 VAL A C 1
ATOM 577 O O . VAL A 1 77 ? -15.570 3.240 10.205 1.00 93.56 77 VAL A O 1
ATOM 580 N N . ASN A 1 78 ? -15.195 2.097 8.307 1.00 92.44 78 ASN A N 1
ATOM 581 C CA . ASN A 1 78 ? -16.284 1.131 8.474 1.00 92.44 78 ASN A CA 1
ATOM 582 C C . ASN A 1 78 ? -15.877 -0.124 9.261 1.00 92.44 78 ASN A C 1
ATOM 584 O O . ASN A 1 78 ? -16.742 -0.932 9.596 1.00 92.44 78 ASN A O 1
ATOM 588 N N . ARG A 1 79 ? -14.582 -0.297 9.566 1.00 95.25 79 ARG A N 1
ATOM 589 C CA . ARG A 1 79 ? -14.014 -1.501 10.198 1.00 95.25 79 ARG A CA 1
ATOM 590 C C . ARG A 1 79 ? -14.340 -2.804 9.461 1.00 95.25 79 ARG A C 1
ATOM 592 O O . ARG A 1 79 ? -14.516 -3.846 10.088 1.00 95.25 79 ARG A O 1
ATOM 599 N N . ASP A 1 80 ? -14.402 -2.749 8.136 1.00 94.81 80 ASP A N 1
ATOM 600 C CA . ASP A 1 80 ? -14.772 -3.880 7.277 1.00 94.81 80 ASP A CA 1
ATOM 601 C C . ASP A 1 80 ? -13.672 -4.300 6.289 1.00 94.81 80 ASP A C 1
ATOM 603 O O . ASP A 1 80 ? -13.814 -5.312 5.603 1.00 94.81 80 ASP A O 1
ATOM 607 N N . ARG A 1 81 ? -12.564 -3.554 6.232 1.00 95.69 81 ARG A N 1
ATOM 608 C CA . ARG A 1 81 ? -11.456 -3.772 5.294 1.00 95.69 81 ARG A CA 1
ATOM 609 C C . ARG A 1 81 ? -10.118 -3.367 5.891 1.00 95.69 81 ARG A C 1
ATOM 611 O O . ARG A 1 81 ? -10.045 -2.443 6.697 1.00 95.69 81 ARG A O 1
ATOM 618 N N . SER A 1 82 ? -9.060 -4.024 5.443 1.00 97.69 82 SER A N 1
ATOM 619 C CA . SER A 1 82 ? -7.670 -3.712 5.779 1.00 97.69 82 SER A CA 1
ATOM 620 C C . SER A 1 82 ? -6.834 -3.584 4.507 1.00 97.69 82 SER A C 1
ATOM 622 O O . SER A 1 82 ? -7.333 -3.788 3.398 1.00 97.69 82 SER A O 1
ATOM 624 N N . CYS A 1 83 ? -5.541 -3.284 4.642 1.00 97.50 83 CYS A N 1
ATOM 625 C CA . CYS A 1 83 ? -4.626 -3.253 3.500 1.00 97.50 83 CYS A CA 1
ATOM 626 C C . CYS A 1 83 ? -4.642 -4.594 2.742 1.00 97.50 83 CYS A C 1
ATOM 628 O O . CYS A 1 83 ? -4.637 -4.619 1.511 1.00 97.50 83 CYS A O 1
ATOM 630 N N . ALA A 1 84 ? -4.733 -5.709 3.476 1.00 97.75 84 ALA A N 1
ATOM 631 C CA . ALA A 1 84 ? -4.791 -7.062 2.928 1.00 97.75 84 ALA A CA 1
ATOM 632 C C . ALA A 1 84 ? -6.061 -7.365 2.113 1.00 97.75 84 ALA A C 1
ATOM 634 O O . ALA A 1 84 ? -6.052 -8.310 1.326 1.00 97.75 84 ALA A O 1
ATOM 635 N N . THR A 1 85 ? -7.137 -6.583 2.271 1.00 96.62 85 THR A N 1
ATOM 636 C CA . THR A 1 85 ? -8.359 -6.738 1.466 1.00 96.62 85 THR A CA 1
ATOM 637 C C . THR A 1 85 ? -8.084 -6.473 -0.014 1.00 96.62 85 THR A C 1
ATOM 639 O O . THR A 1 85 ? -8.545 -7.235 -0.858 1.00 96.62 85 THR A O 1
ATOM 642 N N . CYS A 1 86 ? -7.300 -5.434 -0.324 1.00 96.50 86 CYS A N 1
ATOM 643 C CA . CYS A 1 86 ? -6.925 -5.087 -1.698 1.00 96.50 86 CYS A CA 1
ATOM 644 C C . CYS A 1 86 ? -5.539 -5.633 -2.081 1.00 96.50 86 CYS A C 1
ATOM 646 O O . CYS A 1 86 ? -5.268 -5.878 -3.250 1.00 96.50 86 CYS A O 1
ATOM 648 N N . HIS A 1 87 ? -4.650 -5.854 -1.110 1.00 97.31 87 HIS A N 1
ATOM 649 C CA . HIS A 1 87 ? -3.299 -6.368 -1.329 1.00 97.31 87 HIS A CA 1
ATOM 650 C C . HIS A 1 87 ? -3.138 -7.782 -0.759 1.00 97.31 87 HIS A C 1
ATOM 652 O O . HIS A 1 87 ? -2.356 -8.021 0.164 1.00 97.31 87 HIS A O 1
ATOM 658 N N . HIS A 1 88 ? -3.880 -8.737 -1.316 1.00 96.81 88 HIS A N 1
ATOM 659 C CA . HIS A 1 88 ? -3.975 -10.094 -0.789 1.00 96.81 88 HIS A CA 1
ATOM 660 C C . HIS A 1 88 ? -2.739 -10.946 -1.146 1.00 96.81 88 HIS A C 1
ATOM 662 O O . HIS A 1 88 ? -2.380 -11.029 -2.326 1.00 96.81 88 HIS A O 1
ATOM 668 N N . PRO A 1 89 ? -2.087 -11.637 -0.187 1.00 94.94 89 PRO A N 1
ATOM 669 C CA . PRO A 1 89 ? -0.841 -12.375 -0.436 1.00 94.94 89 PRO A CA 1
ATOM 670 C C . PRO A 1 89 ? -0.977 -13.461 -1.515 1.00 94.94 89 PRO A C 1
ATOM 672 O O . PRO A 1 89 ? -0.116 -13.561 -2.389 1.00 94.94 89 PRO A O 1
ATOM 675 N N . ASP A 1 90 ? -2.088 -14.203 -1.525 1.00 96.31 90 ASP A N 1
ATOM 676 C CA . ASP A 1 90 ? -2.331 -15.273 -2.512 1.00 96.31 90 ASP A CA 1
ATOM 677 C C . ASP A 1 90 ? -2.549 -14.756 -3.943 1.00 96.31 90 ASP A C 1
ATOM 679 O O . ASP A 1 90 ? -2.474 -15.518 -4.904 1.00 96.31 90 ASP A O 1
ATOM 683 N N . LEU A 1 91 ? -2.796 -13.452 -4.096 1.00 96.38 91 LEU A N 1
ATOM 684 C CA . LEU A 1 91 ? -2.998 -12.779 -5.380 1.00 96.38 91 LEU A CA 1
ATOM 685 C C . LEU A 1 91 ? -1.804 -11.877 -5.719 1.00 96.38 91 LEU A C 1
ATOM 687 O O . LEU A 1 91 ? -1.936 -10.870 -6.411 1.00 96.38 91 LEU A O 1
ATOM 691 N N . GLY A 1 92 ? -0.625 -12.223 -5.196 1.00 95.12 92 GLY A N 1
ATOM 692 C CA . GLY A 1 92 ? 0.598 -11.463 -5.417 1.00 95.12 92 GLY A CA 1
ATOM 693 C C . GLY A 1 92 ? 0.580 -10.101 -4.726 1.00 95.12 92 GLY A C 1
ATOM 694 O O . GLY A 1 92 ? 1.138 -9.149 -5.261 1.00 95.12 92 GLY A O 1
ATOM 695 N N . PHE A 1 93 ? -0.072 -9.980 -3.568 1.00 96.88 93 PHE A N 1
ATOM 696 C CA . PHE A 1 93 ? -0.324 -8.706 -2.883 1.00 96.88 93 PHE A CA 1
ATOM 697 C C . PHE A 1 93 ? -1.086 -7.683 -3.744 1.00 96.88 93 PHE A C 1
ATOM 699 O O . PHE A 1 93 ? -0.805 -6.484 -3.695 1.00 96.88 93 PHE A O 1
ATOM 706 N N . ALA A 1 94 ? -2.050 -8.171 -4.523 1.00 96.94 94 ALA A N 1
ATOM 707 C CA . ALA A 1 94 ? -3.068 -7.403 -5.240 1.00 96.94 94 ALA A CA 1
ATOM 708 C C . ALA A 1 94 ? -4.457 -8.026 -4.976 1.00 96.94 94 ALA A C 1
ATOM 710 O O . ALA A 1 94 ? -4.585 -8.897 -4.115 1.00 96.94 94 ALA A O 1
ATOM 711 N N . ASP A 1 95 ? -5.495 -7.592 -5.692 1.00 96.31 95 ASP A N 1
ATOM 712 C CA . ASP A 1 95 ? -6.884 -8.048 -5.498 1.00 96.31 95 ASP A CA 1
ATOM 713 C C . ASP A 1 95 ? -7.384 -8.976 -6.618 1.00 96.31 95 ASP A C 1
ATOM 715 O O . ASP A 1 95 ? -8.476 -9.534 -6.529 1.00 96.31 95 ASP A O 1
ATOM 719 N N . GLY A 1 96 ? -6.587 -9.168 -7.674 1.00 95.94 96 GLY A N 1
ATOM 720 C CA . GLY A 1 96 ? -6.950 -9.999 -8.825 1.00 95.94 96 GLY A CA 1
ATOM 721 C C . GLY A 1 96 ? -8.068 -9.413 -9.694 1.00 95.94 96 GLY A C 1
ATOM 722 O O . GLY A 1 96 ? -8.611 -10.127 -10.539 1.00 95.94 96 GLY A O 1
ATOM 723 N N . LEU A 1 97 ? -8.416 -8.136 -9.512 1.00 96.69 97 LEU A N 1
ATOM 724 C CA . LEU A 1 97 ? -9.481 -7.464 -10.250 1.00 96.69 97 LEU A CA 1
ATOM 725 C C . LEU A 1 97 ? -8.920 -6.564 -11.364 1.00 96.69 97 LEU A C 1
ATOM 727 O O . LEU A 1 97 ? -7.818 -6.023 -11.249 1.00 96.69 97 LEU A O 1
ATOM 731 N N . PRO A 1 98 ? -9.677 -6.350 -12.460 1.00 96.31 98 PRO A N 1
ATOM 732 C CA . PRO A 1 98 ? -9.278 -5.403 -13.501 1.00 96.31 98 PRO A CA 1
ATOM 733 C C . PRO A 1 98 ? -9.275 -3.952 -12.999 1.00 96.31 98 PRO A C 1
ATOM 735 O O . PRO A 1 98 ? -8.482 -3.14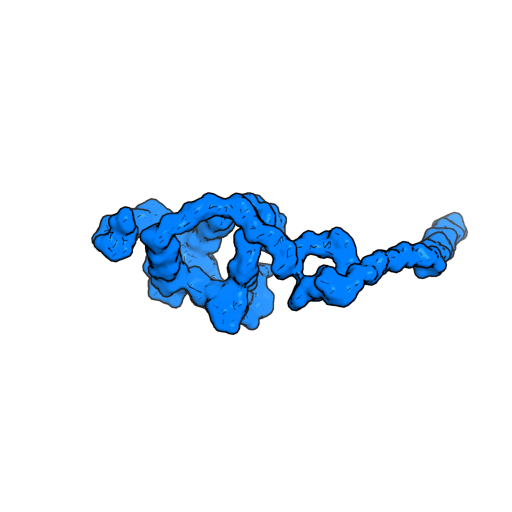3 -13.479 1.00 96.31 98 PRO A O 1
ATOM 738 N N . LEU A 1 99 ? -10.151 -3.630 -12.044 1.00 97.00 99 LEU A N 1
ATOM 739 C CA . LEU A 1 99 ? -10.245 -2.356 -11.338 1.00 97.00 99 LEU A CA 1
ATOM 740 C C . LEU A 1 99 ? -10.527 -2.644 -9.861 1.00 97.00 99 LEU A C 1
ATOM 742 O O . LEU A 1 99 ? -11.264 -3.578 -9.546 1.00 97.00 99 LEU A O 1
ATOM 746 N N . ALA A 1 100 ? -9.943 -1.845 -8.972 1.00 95.81 100 ALA A N 1
ATOM 747 C CA . ALA A 1 100 ? -10.138 -1.995 -7.537 1.00 95.81 100 ALA A CA 1
ATOM 748 C C . ALA A 1 100 ? -11.586 -1.669 -7.138 1.00 95.81 100 ALA A C 1
ATOM 750 O O . ALA A 1 100 ? -12.267 -0.892 -7.813 1.00 95.81 100 ALA A O 1
ATOM 751 N N . GLN A 1 101 ? -12.054 -2.236 -6.026 1.00 95.50 101 GLN A N 1
ATOM 752 C CA . GLN A 1 101 ? -13.376 -1.936 -5.470 1.00 95.50 101 GLN A CA 1
ATOM 753 C C . GLN A 1 101 ? -13.293 -0.906 -4.346 1.00 95.50 101 GLN A C 1
ATOM 755 O O . GLN A 1 101 ? -12.425 -0.968 -3.479 1.00 95.50 101 GLN A O 1
ATOM 760 N N . SER A 1 102 ? -14.245 0.021 -4.337 1.00 94.62 102 SER A N 1
ATOM 761 C CA . SER A 1 102 ? -14.331 1.084 -3.345 1.00 94.62 102 SER A CA 1
ATOM 762 C C . SER A 1 102 ? -14.884 0.613 -1.994 1.00 94.62 102 SER A C 1
ATOM 764 O O . SER A 1 102 ? -15.392 -0.503 -1.831 1.00 94.62 102 SER A O 1
ATOM 766 N N . ALA A 1 103 ? -14.860 1.518 -1.015 1.00 92.00 103 ALA A N 1
ATOM 767 C CA . ALA A 1 103 ? -15.581 1.463 0.259 1.00 92.00 103 ALA A CA 1
ATOM 768 C C . ALA A 1 103 ? -17.063 1.099 0.118 1.00 92.00 103 ALA A C 1
ATOM 770 O O . ALA A 1 103 ? -17.664 0.533 1.027 1.00 92.00 103 ALA A O 1
ATOM 771 N N . HIS A 1 104 ? -17.652 1.407 -1.035 1.00 90.81 104 HIS A N 1
ATOM 772 C CA . HIS A 1 104 ? -19.090 1.360 -1.262 1.00 90.81 104 HIS A CA 1
ATOM 773 C C . HIS A 1 104 ? -19.496 0.321 -2.318 1.00 90.81 104 HIS A C 1
ATOM 775 O O . HIS A 1 104 ? -20.652 0.292 -2.734 1.00 90.81 104 HIS A O 1
ATOM 781 N N . GLY A 1 105 ? -18.558 -0.523 -2.766 1.00 90.31 105 GLY A N 1
ATOM 782 C CA . GLY A 1 105 ? -18.807 -1.587 -3.746 1.00 90.31 105 GLY A CA 1
ATOM 783 C C . GLY A 1 105 ? -18.851 -1.123 -5.205 1.00 90.31 105 GLY A C 1
ATOM 784 O O . GLY A 1 105 ? -19.192 -1.906 -6.087 1.00 90.31 105 GLY A O 1
ATOM 785 N N . SER A 1 106 ? -18.510 0.137 -5.482 1.00 94.75 106 SER A N 1
ATOM 786 C CA . SER A 1 106 ? -18.321 0.638 -6.848 1.00 94.75 106 SER A CA 1
ATOM 787 C C . SER A 1 106 ? -16.885 0.407 -7.320 1.00 94.75 106 SER A C 1
ATOM 789 O O . SER A 1 106 ? -15.966 0.361 -6.508 1.00 94.75 106 SER A O 1
ATOM 791 N N . GLU A 1 107 ? -16.657 0.330 -8.628 1.00 96.94 107 GLU A N 1
ATOM 792 C CA . GLU A 1 107 ? -15.293 0.277 -9.169 1.00 96.94 107 GLU A CA 1
ATOM 793 C C . GLU A 1 107 ? -14.564 1.621 -8.995 1.00 96.94 107 GLU A C 1
ATOM 795 O O . GLU A 1 107 ? -15.151 2.698 -9.145 1.00 96.94 107 GLU A O 1
ATOM 800 N N . LEU A 1 108 ? -13.267 1.550 -8.701 1.00 95.44 108 LEU A N 1
ATOM 801 C CA . LEU A 1 108 ? -12.336 2.672 -8.723 1.00 95.44 108 LEU A CA 1
ATOM 802 C C . LEU A 1 108 ? -11.741 2.855 -10.125 1.00 95.44 108 LEU A C 1
ATOM 804 O O . LEU A 1 108 ? -11.912 2.053 -11.040 1.00 95.44 108 LEU A O 1
ATOM 808 N N . ARG A 1 109 ? -10.988 3.941 -10.315 1.00 95.19 109 ARG A N 1
ATOM 809 C CA . ARG A 1 109 ? -10.422 4.310 -11.627 1.00 95.19 109 ARG A CA 1
ATOM 810 C C . ARG A 1 109 ? -9.232 3.460 -12.077 1.00 95.19 109 ARG A C 1
ATOM 812 O O . ARG A 1 109 ? -8.773 3.622 -13.212 1.00 95.19 109 ARG A O 1
ATOM 819 N N . ARG A 1 110 ? -8.654 2.664 -11.178 1.00 95.06 110 ARG A N 1
ATOM 820 C CA . ARG A 1 110 ? -7.402 1.925 -11.373 1.00 95.06 110 ARG A CA 1
ATOM 821 C C . ARG A 1 110 ? -7.487 0.565 -10.682 1.00 95.06 110 ARG A C 1
ATOM 823 O O . ARG A 1 110 ? -8.237 0.417 -9.724 1.00 95.06 110 ARG A O 1
ATOM 830 N N . SER A 1 111 ? -6.716 -0.401 -11.169 1.00 96.62 111 SER A N 1
ATOM 831 C CA . SER A 1 111 ? -6.468 -1.664 -10.470 1.00 96.62 111 SER A CA 1
ATOM 832 C C . SER A 1 111 ? -5.559 -1.455 -9.265 1.00 96.62 111 SER A C 1
ATOM 834 O O . SER A 1 111 ? -4.733 -0.534 -9.258 1.00 96.62 111 SER A O 1
ATOM 836 N N . THR A 1 112 ? -5.676 -2.345 -8.282 1.00 96.81 112 THR A N 1
ATOM 837 C CA . THR A 1 112 ? -4.756 -2.389 -7.148 1.00 96.81 112 THR A CA 1
ATOM 838 C C . THR A 1 112 ? -3.372 -2.849 -7.604 1.00 96.81 112 THR A C 1
ATOM 840 O O . THR A 1 112 ? -3.222 -3.916 -8.202 1.00 96.81 112 THR A O 1
ATOM 843 N N . GLN A 1 113 ? -2.335 -2.051 -7.341 1.00 95.12 113 GLN A N 1
ATOM 844 C CA . GLN A 1 113 ? -0.961 -2.451 -7.638 1.00 95.12 113 GLN A CA 1
ATOM 845 C C . GLN A 1 113 ? -0.488 -3.560 -6.695 1.00 95.12 113 GLN A C 1
ATOM 847 O O . GLN A 1 113 ? -0.744 -3.530 -5.496 1.00 95.12 113 GLN A O 1
ATOM 852 N N . SER A 1 114 ? 0.280 -4.506 -7.227 1.00 95.44 114 SER A N 1
ATOM 853 C CA . SER A 1 114 ? 0.976 -5.497 -6.406 1.00 95.44 114 SER A CA 1
ATOM 854 C C . SER A 1 114 ? 1.997 -4.828 -5.477 1.00 95.44 114 SER A C 1
ATOM 856 O O . SER A 1 114 ? 2.743 -3.947 -5.907 1.00 95.44 114 SER A O 1
ATOM 858 N N . LEU A 1 115 ? 2.075 -5.283 -4.221 1.00 94.94 115 LEU A N 1
ATOM 859 C CA . LEU A 1 115 ? 3.172 -4.921 -3.304 1.00 94.94 115 LEU A CA 1
ATOM 860 C C . LEU A 1 115 ? 4.381 -5.860 -3.410 1.00 94.94 115 LEU A C 1
ATOM 862 O O . LEU A 1 115 ? 5.380 -5.683 -2.707 1.00 94.94 115 LEU A O 1
ATOM 866 N N . TRP A 1 116 ? 4.318 -6.872 -4.273 1.00 91.25 116 TRP A N 1
ATOM 867 C CA . TRP A 1 116 ? 5.424 -7.796 -4.460 1.00 91.25 116 TRP A CA 1
ATOM 868 C C . TRP A 1 116 ? 6.634 -7.042 -5.017 1.00 91.25 116 TRP A C 1
ATOM 870 O O . TRP A 1 116 ? 6.539 -6.350 -6.027 1.00 91.25 116 TRP A O 1
ATOM 880 N N . ASN A 1 117 ? 7.789 -7.179 -4.361 1.00 88.38 117 ASN A N 1
ATOM 881 C CA . ASN A 1 117 ? 9.016 -6.452 -4.703 1.00 88.38 117 ASN A CA 1
ATOM 882 C C . ASN A 1 117 ? 8.872 -4.915 -4.692 1.00 88.38 117 ASN A C 1
ATOM 884 O O . ASN A 1 117 ? 9.669 -4.235 -5.336 1.00 88.38 117 ASN A O 1
ATOM 888 N N . VAL A 1 118 ? 7.917 -4.343 -3.943 1.00 90.44 118 VAL A N 1
ATOM 889 C CA . VAL A 1 118 ? 7.693 -2.882 -3.923 1.00 90.44 118 VAL A CA 1
ATOM 890 C C . VAL A 1 118 ? 8.935 -2.080 -3.512 1.00 90.44 118 VAL A C 1
ATOM 892 O O . VAL A 1 118 ? 9.120 -0.959 -3.968 1.00 90.44 118 VAL A O 1
ATOM 895 N N . ALA A 1 119 ? 9.850 -2.679 -2.741 1.00 86.88 119 ALA A N 1
ATOM 896 C CA . ALA A 1 119 ? 11.134 -2.071 -2.380 1.00 86.88 119 ALA A CA 1
ATOM 897 C C . ALA A 1 119 ? 12.014 -1.701 -3.594 1.00 86.88 119 ALA A C 1
ATOM 899 O O . ALA A 1 119 ? 12.868 -0.828 -3.489 1.00 86.88 119 ALA A O 1
ATOM 900 N N . PHE A 1 120 ? 11.814 -2.351 -4.745 1.00 86.12 120 PHE A N 1
ATOM 901 C CA . PHE A 1 120 ? 12.550 -2.081 -5.984 1.00 86.12 120 PHE A CA 1
ATOM 902 C C . PHE A 1 120 ? 11.863 -1.037 -6.878 1.00 86.12 120 PHE A C 1
ATOM 904 O O . PHE A 1 120 ? 12.367 -0.736 -7.960 1.00 86.12 120 PHE A O 1
ATOM 911 N N . VAL A 1 121 ? 10.704 -0.511 -6.472 1.00 86.00 121 VAL A N 1
ATOM 912 C CA . VAL A 1 121 ? 9.917 0.437 -7.265 1.00 86.00 121 VAL A CA 1
ATOM 913 C C . VAL A 1 121 ? 10.323 1.868 -6.887 1.00 86.00 121 VAL A C 1
ATOM 915 O O . VAL A 1 121 ? 10.008 2.312 -5.787 1.00 86.00 121 VAL A O 1
ATOM 918 N N . PRO A 1 122 ? 10.997 2.625 -7.778 1.00 84.50 122 PRO A N 1
ATOM 919 C CA . PRO A 1 122 ? 11.520 3.952 -7.439 1.00 84.50 122 PRO A CA 1
ATOM 920 C C . PRO A 1 122 ? 10.447 5.048 -7.433 1.00 84.50 122 PRO A C 1
ATOM 922 O O . PRO A 1 122 ? 10.673 6.126 -6.895 1.00 84.50 122 PRO A O 1
ATOM 925 N N . ARG A 1 123 ? 9.311 4.810 -8.101 1.00 89.88 123 ARG A N 1
ATOM 926 C CA . ARG A 1 123 ? 8.209 5.763 -8.272 1.00 89.88 123 ARG A CA 1
ATOM 927 C C . ARG A 1 123 ? 6.891 5.028 -8.117 1.00 89.88 123 ARG A C 1
ATOM 929 O O . ARG A 1 123 ? 6.618 4.080 -8.849 1.00 89.88 123 ARG A O 1
ATOM 936 N N . LEU A 1 124 ? 6.099 5.473 -7.160 1.00 92.56 124 LEU A N 1
ATOM 937 C CA . LEU A 1 124 ? 4.895 4.811 -6.685 1.00 92.56 124 LEU A CA 1
ATOM 938 C C . LEU A 1 124 ? 3.629 5.487 -7.232 1.00 92.56 124 LEU A C 1
ATOM 940 O O . LEU A 1 124 ? 3.674 6.618 -7.719 1.00 92.56 124 LEU A O 1
ATOM 944 N N . PHE A 1 125 ? 2.493 4.788 -7.123 1.00 94.38 125 PHE A N 1
ATOM 945 C CA . PHE A 1 125 ? 1.258 5.000 -7.898 1.00 94.38 125 PHE A CA 1
ATOM 946 C C . PHE A 1 125 ? 1.393 4.734 -9.405 1.00 94.38 125 PHE A C 1
ATOM 948 O O . P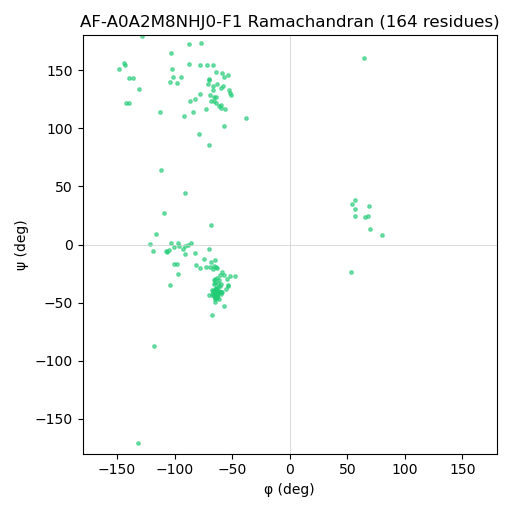HE A 1 125 ? 2.473 4.750 -9.982 1.00 94.38 125 PHE A O 1
ATOM 955 N N . TRP A 1 126 ? 0.252 4.518 -10.070 1.00 93.56 126 TRP A N 1
ATOM 956 C CA . TRP A 1 126 ? 0.175 4.321 -11.525 1.00 93.56 126 TRP A CA 1
ATOM 957 C C . TRP A 1 126 ? 0.686 5.522 -12.332 1.00 93.56 126 TRP A C 1
ATOM 959 O O . TRP A 1 126 ? 1.101 5.358 -13.474 1.00 93.56 126 TRP A O 1
ATOM 969 N N . ASP A 1 127 ? 0.625 6.725 -11.763 1.00 93.75 127 ASP A N 1
ATOM 970 C CA . ASP A 1 127 ? 1.133 7.969 -12.344 1.00 93.75 127 ASP A CA 1
ATOM 971 C C . ASP A 1 127 ? 2.539 8.338 -11.838 1.00 93.75 127 ASP A C 1
ATOM 973 O O . ASP A 1 127 ? 3.078 9.368 -12.240 1.00 93.75 127 ASP A O 1
ATOM 977 N N . GLY A 1 128 ? 3.148 7.512 -10.977 1.00 93.75 128 GLY A N 1
ATOM 978 C CA . GLY A 1 128 ? 4.517 7.698 -10.502 1.00 93.75 128 GLY A CA 1
ATOM 979 C C . GLY A 1 128 ? 4.717 8.950 -9.644 1.00 93.75 128 GLY A C 1
ATOM 980 O O . GLY A 1 128 ? 5.820 9.497 -9.637 1.00 93.75 128 GLY A O 1
ATOM 981 N N . ARG A 1 129 ? 3.669 9.477 -8.998 1.00 93.75 129 ARG A N 1
ATOM 982 C CA . ARG A 1 129 ? 3.725 10.764 -8.278 1.00 93.75 129 ARG A CA 1
ATOM 983 C C . ARG A 1 129 ? 4.316 10.696 -6.869 1.00 93.75 129 ARG A C 1
ATOM 985 O O . ARG A 1 129 ? 4.627 11.749 -6.327 1.00 93.75 129 ARG A O 1
ATOM 992 N N . ALA A 1 130 ? 4.405 9.511 -6.267 1.00 95.25 130 ALA A N 1
ATOM 993 C CA . ALA A 1 130 ? 4.947 9.346 -4.919 1.00 95.25 130 ALA A CA 1
ATOM 994 C C . ALA A 1 130 ? 6.360 8.764 -4.969 1.00 95.25 130 ALA A C 1
ATOM 996 O O . ALA A 1 130 ? 6.632 7.855 -5.754 1.00 95.25 130 ALA A O 1
ATOM 997 N N . ASP A 1 131 ? 7.232 9.277 -4.105 1.00 92.31 131 ASP A N 1
ATOM 998 C CA . ASP A 1 131 ? 8.634 8.860 -4.010 1.00 92.31 131 ASP A CA 1
ATOM 999 C C . ASP A 1 131 ? 8.895 7.961 -2.778 1.00 92.31 131 ASP A C 1
ATOM 1001 O O . ASP A 1 131 ? 9.995 7.436 -2.621 1.00 92.31 131 ASP A O 1
ATOM 1005 N N . SER A 1 132 ? 7.897 7.750 -1.905 1.00 92.19 132 SER A N 1
ATOM 1006 C CA . SER A 1 132 ? 8.007 6.887 -0.719 1.00 92.19 132 SER A CA 1
ATOM 1007 C C . SER A 1 132 ? 6.718 6.114 -0.407 1.00 92.19 132 SER A C 1
ATOM 1009 O O . SER A 1 132 ? 5.615 6.530 -0.777 1.00 92.19 132 SER A O 1
ATOM 1011 N N . LEU A 1 133 ? 6.847 4.981 0.297 1.00 91.69 133 LEU A N 1
ATOM 1012 C CA . LEU A 1 133 ? 5.699 4.179 0.740 1.00 91.69 133 LEU A CA 1
ATOM 1013 C C . LEU A 1 133 ? 4.827 4.936 1.743 1.00 91.69 133 LEU A C 1
ATOM 1015 O O . LEU A 1 133 ? 3.617 4.752 1.749 1.00 91.69 133 LEU A O 1
ATOM 1019 N N . GLN A 1 134 ? 5.429 5.791 2.569 1.00 91.56 134 GLN A N 1
ATOM 1020 C CA . GLN A 1 134 ? 4.734 6.635 3.534 1.00 91.56 134 GLN A CA 1
ATOM 1021 C C . GLN A 1 134 ? 3.840 7.649 2.813 1.00 91.56 134 GLN A C 1
ATOM 1023 O O . GLN A 1 134 ? 2.660 7.760 3.140 1.00 91.56 134 GLN A O 1
ATOM 1028 N N . ASP A 1 135 ? 4.367 8.315 1.781 1.00 94.62 135 ASP A N 1
ATOM 1029 C CA . ASP A 1 135 ? 3.587 9.251 0.965 1.00 94.62 135 ASP A CA 1
ATOM 1030 C C . ASP A 1 135 ? 2.491 8.525 0.182 1.00 94.62 135 ASP A C 1
ATOM 1032 O O . ASP A 1 135 ? 1.366 9.015 0.077 1.00 94.62 135 ASP A O 1
ATOM 1036 N N . GLN A 1 136 ? 2.799 7.338 -0.357 1.00 95.50 136 GLN A N 1
ATOM 1037 C CA . GLN A 1 136 ? 1.810 6.541 -1.073 1.00 95.50 136 GLN A CA 1
ATOM 1038 C C . GLN A 1 136 ? 0.685 6.076 -0.147 1.00 95.50 136 GLN A C 1
ATOM 1040 O O . GLN A 1 136 ? -0.471 6.195 -0.529 1.00 95.50 136 GLN A O 1
ATOM 1045 N N . MET A 1 137 ? 1.000 5.553 1.040 1.00 95.38 137 MET A N 1
ATOM 1046 C CA . MET A 1 137 ? 0.045 4.939 1.972 1.00 95.38 137 MET A CA 1
ATOM 1047 C C . MET A 1 137 ? -0.962 5.938 2.546 1.00 95.38 137 MET A C 1
ATOM 1049 O O . MET A 1 137 ? -2.125 5.579 2.729 1.00 95.38 137 MET A O 1
ATOM 1053 N N . LEU A 1 138 ? -0.561 7.192 2.777 1.00 96.19 138 LEU A N 1
ATOM 1054 C CA . LEU A 1 138 ? -1.465 8.208 3.326 1.00 96.19 138 LEU A CA 1
ATOM 1055 C C . LEU A 1 138 ? -2.677 8.486 2.424 1.00 96.19 138 LEU A C 1
ATOM 1057 O O . LEU A 1 138 ? -3.753 8.805 2.929 1.00 96.19 138 LEU A O 1
ATOM 1061 N N . VAL A 1 139 ? -2.530 8.346 1.103 1.00 95.56 139 VAL A N 1
ATOM 1062 C CA . VAL A 1 139 ? -3.619 8.599 0.149 1.00 95.56 139 VAL A CA 1
ATOM 1063 C C . VAL A 1 139 ? -4.758 7.574 0.279 1.00 95.56 139 VAL A C 1
ATOM 1065 O O . VAL A 1 139 ? -5.854 8.008 0.619 1.00 95.56 139 VAL A O 1
ATOM 1068 N N . PRO A 1 140 ? -4.562 6.252 0.084 1.00 95.75 140 PRO A N 1
ATOM 1069 C CA . PRO A 1 140 ? -5.631 5.272 0.258 1.00 95.75 140 PRO A CA 1
ATOM 1070 C C . PRO A 1 140 ? -6.109 5.190 1.713 1.00 95.75 140 PRO A C 1
ATOM 1072 O O . PRO A 1 140 ? -7.289 4.941 1.943 1.00 95.75 140 PRO A O 1
ATOM 1075 N N . LEU A 1 141 ? -5.238 5.461 2.701 1.00 97.50 141 LEU A N 1
ATOM 1076 C CA . LEU A 1 141 ? -5.630 5.493 4.113 1.00 97.50 141 LEU A CA 1
ATOM 1077 C C . LEU A 1 141 ? -6.693 6.568 4.393 1.00 97.50 141 LEU A C 1
ATOM 1079 O O . LEU A 1 141 ? -7.619 6.323 5.159 1.00 97.50 141 LEU A O 1
ATOM 1083 N N . THR A 1 142 ? -6.582 7.745 3.775 1.00 97.25 142 THR A N 1
ATOM 1084 C CA . THR A 1 142 ? -7.498 8.877 4.014 1.00 97.25 142 THR A CA 1
ATOM 1085 C C . THR A 1 142 ? -8.605 9.006 2.967 1.00 97.25 142 THR A C 1
ATOM 1087 O O . THR A 1 142 ? -9.614 9.665 3.216 1.00 97.25 142 THR A O 1
ATOM 1090 N N . ALA A 1 143 ? -8.462 8.367 1.804 1.00 96.56 143 ALA A N 1
ATOM 1091 C CA . ALA A 1 143 ? -9.464 8.383 0.745 1.00 96.56 143 ALA A CA 1
ATOM 1092 C C . ALA A 1 143 ? -10.760 7.702 1.206 1.00 96.56 143 ALA A C 1
ATOM 1094 O O . ALA A 1 143 ? -10.760 6.533 1.591 1.00 96.56 143 ALA A O 1
ATOM 1095 N N . SER A 1 144 ? -11.877 8.434 1.174 1.00 95.56 144 SER A N 1
ATOM 1096 C CA . SER A 1 144 ? -13.178 7.974 1.686 1.00 95.56 144 SER A CA 1
ATOM 1097 C C . SER A 1 144 ? -13.741 6.769 0.937 1.00 95.56 144 SER A C 1
ATOM 1099 O O . SER A 1 144 ? -14.500 5.988 1.498 1.00 95.56 144 SER A O 1
ATOM 1101 N N . ASP A 1 145 ? -13.388 6.645 -0.340 1.00 95.25 145 ASP A N 1
ATOM 1102 C CA . ASP A 1 145 ? -13.741 5.537 -1.217 1.00 95.25 145 ASP A CA 1
ATOM 1103 C C . ASP A 1 145 ? -12.759 4.361 -1.114 1.00 95.25 145 ASP A C 1
ATOM 1105 O O . ASP A 1 145 ? -12.969 3.356 -1.783 1.00 95.25 145 ASP A O 1
ATOM 1109 N N . GLU A 1 146 ? -11.744 4.435 -0.252 1.00 95.75 146 GLU A N 1
ATOM 1110 C CA . GLU A 1 146 ? -10.839 3.330 0.065 1.00 95.75 146 GLU A CA 1
ATOM 1111 C C . GLU A 1 146 ? -10.940 2.965 1.550 1.00 95.75 146 GLU A C 1
ATOM 1113 O O . GLU A 1 146 ? -11.750 2.105 1.893 1.00 95.75 146 GLU A O 1
ATOM 1118 N N . MET A 1 147 ? -10.163 3.613 2.425 1.00 97.25 147 MET A N 1
ATOM 1119 C CA . MET A 1 147 ? -10.148 3.353 3.874 1.00 97.25 147 MET A CA 1
ATOM 1120 C C . MET A 1 147 ? -10.888 4.428 4.683 1.00 97.25 147 MET A C 1
ATOM 1122 O O . MET A 1 147 ? -11.520 4.107 5.689 1.00 97.25 147 MET A O 1
ATOM 1126 N N . GLY A 1 148 ? -10.831 5.691 4.251 1.00 96.81 148 GLY A N 1
ATOM 1127 C CA . GLY A 1 148 ? -11.576 6.815 4.824 1.00 96.81 148 GLY A CA 1
ATOM 1128 C C . GLY A 1 148 ? -11.169 7.242 6.235 1.00 96.81 148 GLY A C 1
ATOM 1129 O O . GLY A 1 148 ? -11.998 7.797 6.955 1.00 96.81 148 GLY A O 1
ATOM 1130 N N . ALA A 1 149 ? -9.935 6.970 6.658 1.00 96.50 149 ALA A N 1
ATOM 1131 C CA . ALA A 1 149 ? -9.475 7.290 8.001 1.00 96.50 149 ALA A CA 1
ATOM 1132 C C . ALA A 1 149 ? -9.292 8.799 8.222 1.00 96.50 149 ALA A C 1
ATOM 1134 O O . ALA A 1 149 ? -8.683 9.501 7.413 1.00 96.50 149 ALA A O 1
ATOM 1135 N N . ASP A 1 150 ? -9.723 9.267 9.392 1.00 96.75 150 ASP A N 1
ATOM 1136 C CA . ASP A 1 150 ? -9.191 10.477 10.016 1.00 96.75 150 ASP A CA 1
ATOM 1137 C C . ASP A 1 150 ? -7.925 10.083 10.789 1.00 96.75 150 ASP A C 1
ATOM 1139 O O . ASP A 1 150 ? -7.992 9.308 11.746 1.00 96.75 150 ASP A O 1
ATOM 1143 N N . VAL A 1 151 ? -6.764 10.574 10.349 1.00 95.44 151 VAL A N 1
ATOM 1144 C CA . VAL A 1 151 ? -5.462 10.157 10.892 1.00 95.44 151 VAL A CA 1
ATOM 1145 C C . VAL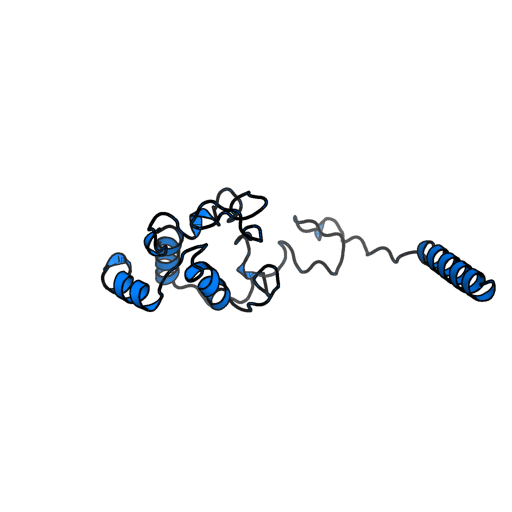 A 1 151 ? -5.310 10.534 12.365 1.00 95.44 151 VAL A C 1
ATOM 1147 O O . VAL A 1 151 ? -4.778 9.736 13.135 1.00 95.44 151 VAL A O 1
ATOM 1150 N N . ASP A 1 152 ? -5.795 11.700 12.789 1.00 96.62 152 ASP A N 1
ATOM 1151 C CA . ASP A 1 152 ? -5.649 12.142 14.179 1.00 96.62 152 ASP A CA 1
ATOM 1152 C C . ASP A 1 152 ? -6.522 11.293 15.109 1.00 96.62 152 ASP A C 1
ATOM 1154 O O . ASP A 1 152 ? -6.060 10.821 16.156 1.00 96.62 152 ASP A O 1
ATOM 1158 N N . ALA A 1 153 ? -7.765 11.033 14.696 1.00 96.56 153 ALA A N 1
ATOM 1159 C CA . ALA A 1 153 ? -8.670 10.155 15.430 1.00 96.56 153 ALA A CA 1
ATOM 1160 C C . ALA A 1 153 ? -8.140 8.714 15.484 1.00 96.56 153 ALA A C 1
ATOM 1162 O O . ALA A 1 153 ? -8.155 8.081 16.544 1.00 96.56 153 ALA A O 1
ATOM 1163 N N . LEU A 1 154 ? -7.616 8.212 14.362 1.00 96.06 154 LEU A N 1
ATOM 1164 C CA . LEU A 1 154 ? -7.032 6.881 14.266 1.00 96.06 154 LEU A CA 1
ATOM 1165 C C . LEU A 1 154 ? -5.807 6.741 15.175 1.00 96.06 154 LEU A C 1
ATOM 1167 O O . LEU A 1 154 ? -5.699 5.764 15.911 1.00 96.06 154 LEU A O 1
ATOM 1171 N N . LEU A 1 155 ? -4.907 7.725 15.197 1.00 95.69 155 LEU A N 1
ATOM 1172 C CA . LEU A 1 155 ? -3.744 7.708 16.086 1.00 95.69 155 LEU A CA 1
ATOM 1173 C C . LEU A 1 155 ? -4.150 7.728 17.563 1.00 95.69 155 LEU A C 1
ATOM 1175 O O . LEU A 1 155 ? -3.556 7.009 18.368 1.00 95.69 155 LEU A O 1
ATOM 1179 N N . ALA A 1 156 ? -5.158 8.522 17.934 1.00 96.44 156 ALA A N 1
ATOM 1180 C CA . ALA A 1 156 ? -5.694 8.517 19.293 1.00 96.44 156 ALA A CA 1
ATOM 1181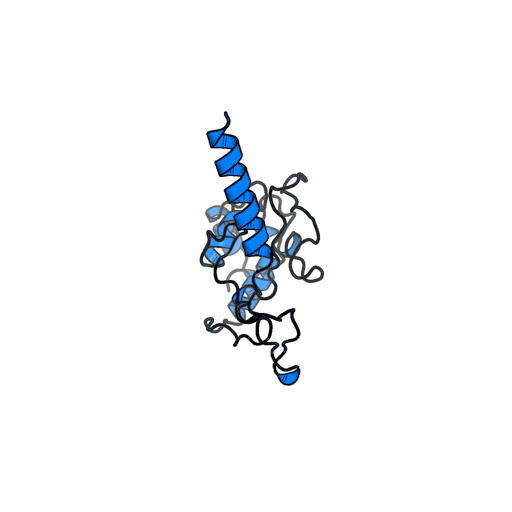 C C . ALA A 1 156 ? -6.277 7.144 19.666 1.00 96.44 156 ALA A C 1
ATOM 1183 O O . ALA A 1 156 ? -6.032 6.651 20.768 1.00 96.44 156 ALA A O 1
ATOM 1184 N N . GLN A 1 157 ? -6.990 6.504 18.735 1.00 95.31 157 GLN A N 1
ATOM 1185 C CA . GLN A 1 157 ? -7.548 5.168 18.919 1.00 95.31 157 GLN A CA 1
ATOM 1186 C C . GLN A 1 157 ? -6.455 4.105 19.082 1.00 95.31 157 GLN A C 1
ATOM 1188 O O . GLN A 1 157 ? -6.505 3.331 20.035 1.00 95.31 157 GLN A O 1
ATOM 1193 N N . LEU A 1 158 ? -5.458 4.073 18.193 1.00 96.31 158 LEU A N 1
ATOM 1194 C CA . LEU A 1 158 ? -4.360 3.103 18.257 1.00 96.31 158 LEU A CA 1
ATOM 1195 C C . LEU A 1 158 ? -3.568 3.250 19.562 1.00 96.31 158 LEU A C 1
ATOM 1197 O O . LEU A 1 158 ? -3.271 2.261 20.221 1.00 96.31 158 LEU A O 1
ATOM 1201 N N . ARG A 1 159 ? -3.313 4.487 20.008 1.00 96.44 159 ARG A N 1
ATOM 1202 C CA . ARG A 1 159 ? -2.656 4.753 21.299 1.00 96.44 159 ARG A CA 1
ATOM 1203 C C . ARG A 1 159 ? -3.461 4.286 22.507 1.00 96.44 159 ARG A C 1
ATOM 1205 O O . ARG A 1 159 ? -2.874 4.140 23.570 1.00 96.44 159 ARG A O 1
ATOM 1212 N N . ALA A 1 160 ? -4.767 4.068 22.394 1.00 96.88 160 ALA A N 1
ATOM 1213 C CA . ALA A 1 160 ? -5.580 3.563 23.500 1.00 96.88 160 ALA A CA 1
ATOM 1214 C C . ALA A 1 160 ? -5.517 2.031 23.651 1.00 96.88 160 ALA A C 1
ATOM 1216 O O . ALA A 1 16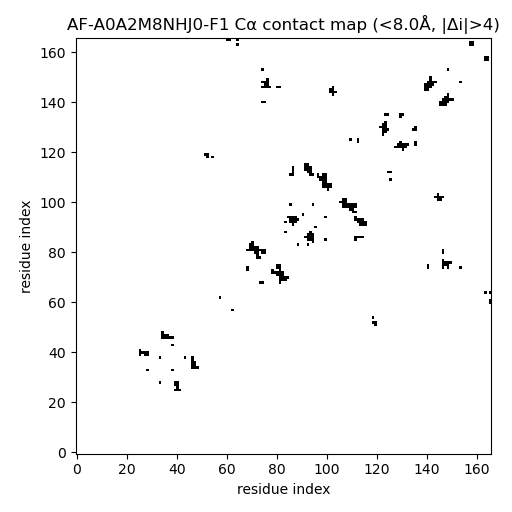0 ? -6.050 1.499 24.623 1.00 96.88 160 ALA A O 1
ATOM 1217 N N . ILE A 1 161 ? -4.883 1.326 22.710 1.00 97.06 161 ILE A N 1
ATOM 1218 C CA . ILE A 1 161 ? -4.865 -0.136 22.637 1.00 97.06 161 ILE A CA 1
ATOM 1219 C C . ILE A 1 161 ? -3.433 -0.627 22.919 1.00 97.06 161 ILE A C 1
ATOM 1221 O O . ILE A 1 161 ? -2.542 -0.344 22.116 1.00 97.06 161 ILE A O 1
ATOM 1225 N N . PRO A 1 162 ? -3.180 -1.341 24.035 1.00 94.62 162 PRO A N 1
ATOM 1226 C CA . PRO A 1 162 ? -1.834 -1.769 24.435 1.00 94.62 162 PRO A CA 1
ATOM 1227 C C . PRO A 1 162 ? -1.065 -2.542 23.358 1.00 94.62 162 PRO A C 1
ATOM 1229 O O . PRO A 1 162 ? 0.140 -2.372 23.216 1.00 94.62 162 PRO A O 1
ATOM 1232 N N . GLU A 1 163 ? -1.761 -3.349 22.561 1.00 92.38 163 GLU A N 1
ATOM 1233 C CA . GLU A 1 163 ? -1.196 -4.162 21.483 1.00 92.38 163 GLU A CA 1
ATOM 1234 C C . GLU A 1 163 ? -0.548 -3.324 20.365 1.00 92.38 163 GLU A C 1
ATOM 1236 O O . GLU A 1 163 ? 0.292 -3.835 19.626 1.00 92.38 163 GLU A O 1
ATOM 1241 N N . TYR A 1 164 ? -0.908 -2.040 20.255 1.00 95.12 164 TYR A N 1
ATOM 1242 C CA . TYR A 1 164 ? -0.376 -1.095 19.268 1.00 95.12 164 TYR A CA 1
ATOM 1243 C C . TYR A 1 164 ? 0.702 -0.150 19.826 1.00 95.12 164 TYR A C 1
ATOM 1245 O O . TYR A 1 164 ? 1.256 0.654 19.076 1.00 95.12 164 TYR A O 1
ATOM 1253 N N . GLN A 1 165 ? 1.026 -0.232 21.120 1.00 84.38 165 GLN A N 1
ATOM 1254 C CA . GLN A 1 165 ? 1.970 0.665 21.803 1.00 84.38 165 GLN A CA 1
ATOM 1255 C C . GLN A 1 165 ? 3.424 0.155 21.781 1.00 84.38 165 GLN A C 1
ATOM 1257 O O . GLN A 1 165 ? 4.080 0.190 22.817 1.00 84.38 165 GLN A O 1
ATOM 1262 N N . GLY A 1 166 ? 3.893 -0.340 20.627 1.00 66.81 166 GLY A N 1
ATOM 1263 C CA . GLY A 1 166 ? 5.213 -0.976 20.446 1.00 66.81 166 GLY A CA 1
ATOM 1264 C C . GLY A 1 166 ? 6.382 -0.343 21.202 1.00 66.81 166 GLY A C 1
ATOM 1265 O O . GLY A 1 166 ? 6.455 0.906 21.257 1.00 66.81 166 GLY A O 1
#

Mean predicted aligned error: 10.75 Å